Protein AF-A0A6C0H3P4-F1 (afdb_monomer)

pLDDT: mean 91.3, std 8.7, range [51.94, 98.69]

Mean predicted aligned error: 4.19 Å

Nearest PDB structures (foldseek):
  6vhh-assembly1_A  TM=6.824E-01  e=1.944E+00  Homo sapiens
  8que-assembly1_E  TM=4.874E-01  e=2.788E+00  Pseudomonas phage phiKZ
  5odn-assembly1_D  TM=6.649E-01  e=8.736E+00  Salinibacter ruber DSM 13855
  6k8q-assembly1_A  TM=3.644E-01  e=4.510E+00  Saccharomyces cerevisiae S288C
  2wq9-assembly1_A  TM=3.283E-01  e=6.869E+00  Homo sapiens

Radius of gyration: 15.35 Å; Cα contacts (8 Å, |Δi|>4): 301; chains: 1; bounding box: 37×36×40 Å

Foldseek 3Di:
DVVVQVVLLVVLVVLLLPQPAAAQDPDQDADPLRDPAPDDPCSCPVDQKHWYAYPVRKIKIWGWKWKDFPNDIAIEIWIWIDSDPVDSFIAIYYPPGWHQADADVGFDSLLSVVSSCCSVVQKDKDALVSCVVRRTTVCPVPPSVPDDRRTIMMMGTDDDD

Structure (mmCIF, N/CA/C/O backbone):
data_AF-A0A6C0H3P4-F1
#
_entry.id   AF-A0A6C0H3P4-F1
#
loop_
_atom_site.group_PDB
_atom_site.id
_atom_site.type_symbol
_atom_site.label_atom_id
_atom_site.label_alt_id
_atom_site.label_comp_id
_atom_site.label_asym_id
_atom_site.label_entity_id
_atom_site.label_seq_id
_atom_site.pdbx_PDB_ins_code
_atom_site.Cartn_x
_atom_site.Cartn_y
_atom_site.Cartn_z
_atom_site.occupancy
_atom_site.B_iso_or_equiv
_atom_site.auth_seq_id
_atom_site.auth_comp_id
_atom_site.auth_asym_id
_atom_site.auth_atom_id
_atom_site.pdbx_PDB_model_num
ATOM 1 N N . MET A 1 1 ? 17.958 18.367 7.748 1.00 60.72 1 MET A N 1
ATOM 2 C CA . MET A 1 1 ? 16.476 18.446 7.772 1.00 60.72 1 MET A CA 1
ATOM 3 C C . MET A 1 1 ? 15.806 17.955 6.483 1.00 60.72 1 MET A C 1
ATOM 5 O O . MET A 1 1 ? 14.907 17.132 6.595 1.00 60.72 1 MET A O 1
ATOM 9 N N . TYR A 1 2 ? 16.169 18.419 5.273 1.00 62.06 2 TYR A N 1
ATOM 10 C CA . TYR A 1 2 ? 15.618 17.836 4.025 1.00 62.06 2 TYR A CA 1
ATOM 11 C C . TYR A 1 2 ? 16.235 16.473 3.678 1.00 62.06 2 TYR A C 1
ATOM 13 O O . TYR A 1 2 ? 15.511 15.565 3.276 1.00 62.06 2 TYR A O 1
ATOM 21 N N . GLU A 1 3 ? 17.542 16.320 3.893 1.00 71.69 3 GLU A N 1
ATOM 22 C CA . GLU A 1 3 ? 18.263 15.056 3.685 1.00 71.69 3 GLU A CA 1
ATOM 23 C C . GLU A 1 3 ? 17.707 13.932 4.570 1.00 71.69 3 GLU A C 1
ATOM 25 O O . GLU A 1 3 ? 17.432 12.844 4.069 1.00 71.69 3 GLU A O 1
ATOM 30 N N . ASP A 1 4 ? 17.393 14.235 5.834 1.00 81.06 4 ASP A N 1
ATOM 31 C CA . ASP A 1 4 ? 16.851 13.259 6.791 1.00 81.06 4 ASP A CA 1
ATOM 32 C C . ASP A 1 4 ? 15.529 12.641 6.309 1.00 81.06 4 ASP A C 1
ATOM 34 O O . ASP A 1 4 ? 15.340 11.429 6.374 1.00 81.06 4 ASP A O 1
ATOM 38 N N . LYS A 1 5 ? 14.621 13.454 5.747 1.00 86.19 5 LYS A N 1
ATOM 39 C CA . LYS A 1 5 ? 13.328 12.964 5.237 1.00 86.19 5 LYS A CA 1
ATOM 40 C C . LYS A 1 5 ? 13.474 12.129 3.966 1.00 86.19 5 LYS A C 1
ATOM 42 O O . LYS A 1 5 ? 12.672 11.224 3.742 1.00 86.19 5 LYS A O 1
ATOM 47 N N . ALA A 1 6 ? 14.443 12.446 3.108 1.00 89.38 6 ALA A N 1
ATOM 48 C CA . ALA A 1 6 ? 14.706 11.663 1.904 1.00 89.38 6 ALA A CA 1
ATOM 49 C C . ALA A 1 6 ? 15.304 10.298 2.264 1.00 89.38 6 ALA A C 1
ATOM 51 O O . ALA A 1 6 ? 14.837 9.275 1.765 1.00 89.38 6 ALA A O 1
ATOM 52 N N . GLN A 1 7 ? 16.265 10.282 3.189 1.00 92.25 7 GLN A N 1
ATOM 53 C CA . GLN A 1 7 ? 16.858 9.054 3.704 1.00 92.25 7 GLN A CA 1
ATOM 54 C C . GLN A 1 7 ? 15.816 8.177 4.404 1.00 92.25 7 GLN A C 1
ATOM 56 O O . GLN A 1 7 ? 15.728 6.984 4.126 1.00 92.25 7 GLN A O 1
ATOM 61 N N . GLU A 1 8 ? 14.967 8.768 5.244 1.00 94.88 8 GLU A N 1
ATOM 62 C CA . GLU A 1 8 ? 13.887 8.043 5.913 1.00 94.88 8 GLU A CA 1
ATOM 63 C C . GLU A 1 8 ? 12.903 7.423 4.911 1.00 94.88 8 GLU A C 1
ATOM 65 O O . GLU A 1 8 ? 12.533 6.258 5.049 1.00 94.88 8 GLU A O 1
ATOM 70 N N . ARG A 1 9 ? 12.523 8.154 3.852 1.00 94.31 9 ARG A N 1
ATOM 71 C CA . ARG A 1 9 ? 11.701 7.590 2.767 1.00 94.31 9 ARG A CA 1
ATOM 72 C C . ARG A 1 9 ? 12.375 6.396 2.105 1.00 94.31 9 ARG A C 1
ATOM 74 O O . ARG A 1 9 ? 11.699 5.409 1.842 1.00 94.31 9 ARG A O 1
ATOM 81 N N . MET A 1 10 ? 13.675 6.479 1.825 1.00 94.38 10 MET A N 1
ATOM 82 C CA . MET A 1 10 ? 14.409 5.374 1.204 1.00 94.38 10 MET A CA 1
ATOM 83 C C . MET A 1 10 ? 14.415 4.127 2.087 1.00 94.38 10 MET A C 1
ATOM 85 O O . MET A 1 10 ? 14.170 3.045 1.568 1.00 94.38 10 MET A O 1
ATOM 89 N N . ILE A 1 11 ? 14.630 4.286 3.396 1.00 96.12 11 ILE A N 1
ATOM 90 C CA . ILE A 1 11 ? 14.598 3.176 4.358 1.00 96.12 11 ILE A CA 1
ATOM 91 C C . ILE A 1 11 ? 13.216 2.516 4.357 1.00 96.12 11 ILE A C 1
ATOM 93 O O . ILE A 1 11 ? 13.110 1.314 4.139 1.00 96.12 11 ILE A O 1
ATOM 97 N N . VAL A 1 12 ? 12.145 3.302 4.506 1.00 97.38 12 VAL A N 1
ATOM 98 C CA . VAL A 1 12 ? 10.774 2.762 4.539 1.00 97.38 12 VAL A CA 1
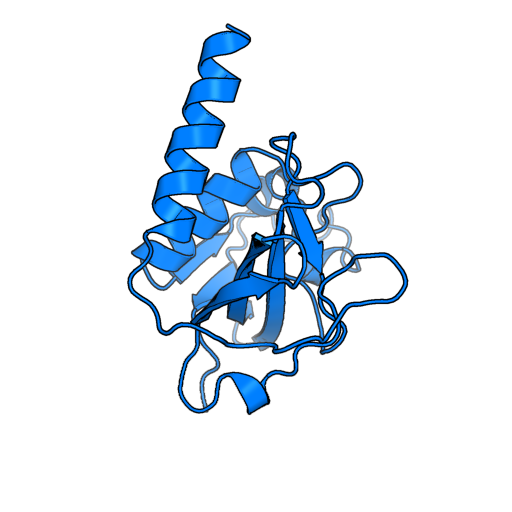ATOM 99 C C . VAL A 1 12 ? 10.403 2.080 3.216 1.00 97.38 12 VAL A C 1
ATOM 101 O O . VAL A 1 12 ? 9.750 1.040 3.214 1.00 97.38 12 VAL A O 1
ATOM 104 N N . LEU A 1 13 ? 10.817 2.637 2.074 1.00 96.69 13 LEU A N 1
ATOM 105 C CA . LEU A 1 13 ? 10.584 2.015 0.768 1.00 96.69 13 LEU A CA 1
ATOM 106 C C . LEU A 1 13 ? 11.356 0.703 0.611 1.00 96.69 13 LEU A C 1
ATOM 108 O O . LEU A 1 13 ? 10.811 -0.256 0.066 1.00 96.69 13 LEU A O 1
ATOM 112 N N . ASP A 1 14 ? 12.604 0.650 1.072 1.00 96.44 14 ASP A N 1
ATOM 113 C CA . ASP A 1 14 ? 13.400 -0.575 1.046 1.00 96.44 14 ASP A CA 1
ATOM 114 C C . ASP A 1 14 ? 12.735 -1.673 1.886 1.00 96.44 14 ASP A C 1
ATOM 116 O O . ASP A 1 14 ? 12.514 -2.769 1.377 1.00 96.44 14 ASP A O 1
ATOM 120 N N . GLU A 1 15 ? 12.273 -1.346 3.096 1.00 97.69 15 GLU A N 1
ATOM 121 C CA . GLU A 1 15 ? 11.500 -2.258 3.952 1.00 97.69 15 GLU A CA 1
ATOM 122 C C . GLU A 1 15 ? 10.239 -2.788 3.244 1.00 97.69 15 GLU A C 1
ATOM 124 O O . GLU A 1 15 ? 10.006 -3.998 3.217 1.00 97.69 15 GLU A O 1
ATOM 129 N N . ILE A 1 16 ? 9.458 -1.914 2.591 1.00 98.06 16 ILE A N 1
ATOM 130 C CA . ILE A 1 16 ? 8.267 -2.321 1.823 1.00 98.06 16 ILE A CA 1
ATOM 131 C C . ILE A 1 16 ? 8.638 -3.346 0.745 1.00 98.06 16 ILE A C 1
ATOM 133 O O . ILE A 1 16 ? 8.010 -4.402 0.660 1.00 98.06 16 ILE A O 1
ATOM 137 N N . PHE A 1 17 ? 9.656 -3.078 -0.077 1.00 97.19 17 PHE A N 1
ATOM 138 C CA . PHE A 1 17 ? 10.008 -3.959 -1.200 1.00 97.19 17 PHE A CA 1
ATOM 139 C C . PHE A 1 17 ? 10.831 -5.192 -0.794 1.00 97.19 17 PHE A C 1
ATOM 141 O O . PHE A 1 17 ? 10.899 -6.166 -1.555 1.00 97.19 17 PHE A O 1
ATOM 148 N N . GLN A 1 18 ? 11.407 -5.198 0.407 1.00 96.88 18 GLN A N 1
ATOM 149 C CA . GLN A 1 18 ? 12.021 -6.376 1.019 1.00 96.88 18 GLN A CA 1
ATOM 150 C C . GLN A 1 18 ? 11.006 -7.302 1.696 1.00 96.88 18 GLN A C 1
ATOM 152 O O . GLN A 1 18 ? 11.361 -8.445 1.980 1.00 96.88 18 GLN A O 1
ATOM 157 N N . THR A 1 19 ? 9.743 -6.879 1.859 1.00 96.94 19 THR A N 1
ATOM 158 C CA . THR A 1 19 ? 8.649 -7.728 2.365 1.00 96.94 19 THR A CA 1
ATOM 159 C C . THR A 1 19 ? 8.681 -9.108 1.709 1.00 96.94 19 THR A C 1
ATOM 161 O O . THR A 1 19 ? 8.719 -9.229 0.475 1.00 96.94 19 THR A O 1
ATOM 164 N N . ASN A 1 20 ? 8.680 -10.153 2.537 1.00 97.19 20 ASN A N 1
ATOM 165 C CA . ASN A 1 20 ? 8.697 -11.537 2.084 1.00 97.19 20 ASN A CA 1
ATOM 166 C C . ASN A 1 20 ? 7.324 -11.915 1.511 1.00 97.19 20 ASN A C 1
ATOM 168 O O . ASN A 1 20 ? 6.408 -12.270 2.248 1.00 97.19 20 ASN A O 1
ATOM 172 N N . CYS A 1 21 ? 7.180 -11.796 0.195 1.00 97.94 21 CYS A N 1
ATOM 173 C CA . CYS A 1 21 ? 5.968 -12.131 -0.541 1.00 97.94 21 CYS A CA 1
ATOM 174 C C . CYS A 1 21 ? 6.328 -12.653 -1.942 1.00 97.94 21 CYS A C 1
ATOM 176 O O . CYS A 1 21 ? 7.427 -12.355 -2.429 1.00 97.94 21 CYS A O 1
ATOM 178 N N . PRO A 1 22 ? 5.434 -13.426 -2.586 1.00 98.50 22 PRO A N 1
ATOM 179 C CA . PRO A 1 22 ? 5.659 -13.929 -3.936 1.00 98.50 22 PRO A CA 1
ATOM 180 C C . PRO A 1 22 ? 5.862 -12.813 -4.967 1.00 98.50 22 PRO A C 1
ATOM 182 O O . PRO A 1 22 ? 5.378 -11.688 -4.803 1.00 98.50 22 PRO A O 1
ATOM 185 N N . GLU A 1 23 ? 6.546 -13.151 -6.059 1.00 98.38 23 GLU A N 1
ATOM 186 C CA . GLU A 1 23 ? 6.695 -12.256 -7.204 1.00 98.38 23 GLU A CA 1
ATOM 187 C C . GLU A 1 23 ? 5.533 -12.424 -8.189 1.00 98.38 23 GLU A C 1
ATOM 189 O O . GLU A 1 23 ? 5.178 -13.546 -8.551 1.00 98.38 23 GLU A O 1
ATOM 194 N N . LEU A 1 24 ? 4.936 -11.310 -8.615 1.00 98.31 24 LEU A N 1
ATOM 195 C CA . LEU A 1 24 ? 3.935 -11.261 -9.673 1.00 98.31 24 LEU A CA 1
ATOM 196 C C . LEU A 1 24 ? 4.604 -10.828 -10.975 1.00 98.31 24 LEU A C 1
ATOM 198 O O . LEU A 1 24 ? 5.018 -9.674 -11.119 1.00 98.31 24 LEU A O 1
ATOM 202 N N . ASP A 1 25 ? 4.662 -11.749 -11.931 1.00 97.75 25 ASP A N 1
ATOM 203 C CA . ASP A 1 25 ? 5.071 -11.450 -13.297 1.00 97.75 25 ASP A CA 1
ATOM 204 C C . ASP A 1 25 ? 3.874 -10.909 -14.090 1.00 97.75 25 ASP A C 1
ATOM 206 O O . ASP A 1 25 ? 2.884 -11.603 -14.330 1.00 97.75 25 ASP A O 1
ATOM 210 N N . ILE A 1 26 ? 3.956 -9.639 -14.488 1.00 97.25 26 ILE A N 1
ATOM 211 C CA . ILE A 1 26 ? 2.930 -8.993 -15.311 1.00 97.25 26 ILE A CA 1
ATOM 212 C C . ILE A 1 26 ? 3.235 -9.058 -16.814 1.00 97.25 26 ILE A C 1
ATOM 214 O O . ILE A 1 26 ? 2.422 -8.570 -17.608 1.00 97.25 26 ILE A O 1
ATOM 218 N N . GLY A 1 27 ? 4.346 -9.688 -17.207 1.00 96.44 27 GLY A N 1
ATOM 219 C CA . GLY A 1 27 ? 4.814 -9.804 -18.581 1.00 96.44 27 GLY A CA 1
ATOM 220 C C . GLY A 1 27 ? 5.060 -8.439 -19.221 1.00 96.44 27 GLY A C 1
ATOM 221 O O . GLY A 1 27 ? 5.558 -7.508 -18.591 1.00 96.44 27 GLY A O 1
ATOM 222 N N . GLU A 1 28 ? 4.649 -8.296 -20.480 1.00 95.69 28 GLU A N 1
ATOM 223 C CA . GLU A 1 28 ? 4.802 -7.051 -21.246 1.00 95.69 28 GLU A CA 1
ATOM 224 C C . GLU A 1 28 ? 3.661 -6.036 -21.023 1.00 95.69 28 GLU A C 1
ATOM 226 O O . GLU A 1 28 ? 3.561 -5.024 -21.723 1.00 95.69 28 GLU A O 1
ATOM 231 N N . ARG A 1 29 ? 2.761 -6.291 -20.062 1.00 95.00 29 ARG A N 1
ATOM 232 C CA . ARG A 1 29 ? 1.595 -5.429 -19.837 1.00 95.00 29 ARG A CA 1
ATOM 233 C C . ARG A 1 29 ? 2.010 -4.062 -19.299 1.00 95.00 29 ARG A C 1
ATOM 235 O O . ARG A 1 29 ? 2.830 -3.939 -18.391 1.00 95.00 29 ARG A O 1
ATOM 242 N N . SER A 1 30 ? 1.371 -3.023 -19.828 1.00 92.75 30 SER A N 1
ATOM 243 C CA . SER A 1 30 ? 1.529 -1.643 -19.376 1.00 92.75 30 SER A CA 1
ATOM 244 C C . SER A 1 30 ? 0.196 -0.900 -19.456 1.00 92.75 30 SER A C 1
ATOM 246 O O . SER A 1 30 ? -0.596 -1.111 -20.375 1.00 92.75 30 SER A O 1
ATOM 248 N N . GLY A 1 31 ? -0.077 -0.041 -18.471 1.00 88.06 31 GLY A N 1
ATOM 249 C CA . GLY A 1 31 ? -1.246 0.832 -18.502 1.00 88.06 31 GLY A CA 1
ATOM 250 C C . GLY A 1 31 ? -1.003 2.016 -19.433 1.00 88.06 31 GLY A C 1
ATOM 251 O O . GLY A 1 31 ? 0.115 2.528 -19.525 1.00 88.06 31 GLY A O 1
ATOM 252 N N . TRP A 1 32 ? -2.061 2.497 -20.090 1.00 84.19 32 TRP A N 1
ATOM 253 C CA . TRP A 1 32 ? -1.970 3.569 -21.090 1.00 84.19 32 TRP A CA 1
ATOM 254 C C . TRP A 1 32 ? -1.349 4.859 -20.527 1.00 84.19 32 TRP A C 1
ATOM 256 O O . TRP A 1 32 ? -0.558 5.529 -21.185 1.00 84.19 32 TRP A O 1
ATOM 266 N N . THR A 1 33 ? -1.638 5.184 -19.269 1.00 86.75 33 THR A N 1
ATOM 267 C CA . THR A 1 33 ? -1.121 6.379 -18.585 1.00 86.75 33 THR A CA 1
ATOM 268 C C . THR A 1 33 ? 0.150 6.096 -17.774 1.00 86.75 33 THR A C 1
ATOM 270 O O . THR A 1 33 ? 0.482 6.849 -16.852 1.00 86.75 33 THR A O 1
ATOM 273 N N . SER A 1 34 ? 0.843 4.985 -18.050 1.00 86.12 34 SER A N 1
ATOM 274 C CA . SER A 1 34 ? 1.939 4.433 -17.234 1.00 86.12 34 SER A CA 1
ATOM 275 C C . SER A 1 34 ? 1.536 4.083 -15.793 1.00 86.12 34 SER A C 1
ATOM 277 O O . SER A 1 34 ? 2.410 3.882 -14.945 1.00 86.12 34 SER A O 1
ATOM 279 N N . TYR A 1 35 ? 0.238 4.069 -15.479 1.00 92.19 35 TYR A N 1
ATOM 280 C CA . TYR A 1 35 ? -0.289 3.529 -14.226 1.00 92.19 35 TYR A CA 1
ATOM 281 C C . TYR A 1 35 ? -0.287 1.995 -14.277 1.00 92.19 35 TYR A C 1
ATOM 283 O O . TYR A 1 35 ? -0.343 1.402 -15.353 1.00 92.19 35 TYR A O 1
ATOM 291 N N . ILE A 1 36 ? -0.190 1.363 -13.107 1.00 94.62 36 ILE A N 1
ATOM 292 C CA . ILE A 1 36 ? -0.313 -0.092 -12.951 1.00 94.62 36 ILE A CA 1
ATOM 293 C C . ILE A 1 36 ? -1.660 -0.377 -12.273 1.00 94.62 36 ILE A C 1
ATOM 295 O O . ILE A 1 36 ? -1.737 -0.744 -11.104 1.00 94.62 36 ILE A O 1
ATOM 299 N N . ASP A 1 37 ? -2.741 -0.112 -12.999 1.00 94.44 37 ASP A N 1
ATOM 300 C CA . ASP A 1 37 ? -4.133 -0.224 -12.541 1.00 94.44 37 ASP A CA 1
ATOM 301 C C . ASP A 1 37 ? -4.877 -1.433 -13.129 1.00 94.44 37 ASP A C 1
ATOM 303 O O . ASP A 1 37 ? -5.994 -1.726 -12.713 1.00 94.44 37 ASP A O 1
ATOM 307 N N . PHE A 1 38 ? -4.256 -2.158 -14.058 1.00 95.19 38 PHE A N 1
ATOM 308 C CA . PHE A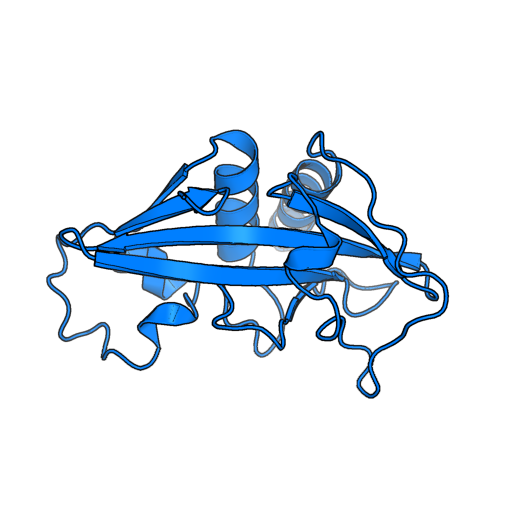 1 38 ? -4.863 -3.270 -14.792 1.00 95.19 38 PHE A CA 1
ATOM 309 C C . PHE A 1 38 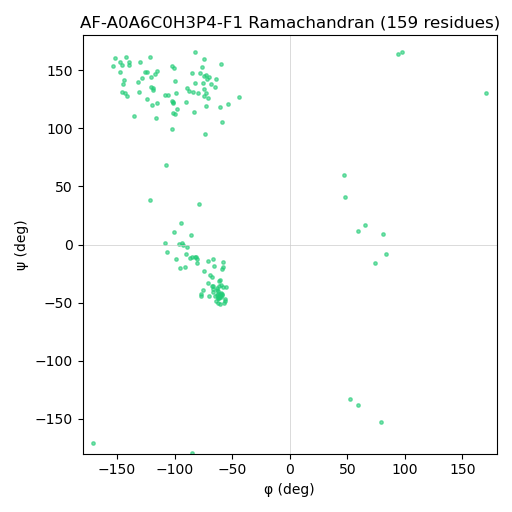? -4.769 -4.633 -14.092 1.00 95.19 38 PHE A C 1
ATOM 311 O O . PHE A 1 38 ? -5.415 -5.575 -14.552 1.00 95.19 38 PHE A O 1
ATOM 318 N N . ILE A 1 39 ? -3.964 -4.753 -13.027 1.00 96.56 39 ILE A N 1
ATOM 319 C CA . ILE A 1 39 ? -3.831 -6.001 -12.260 1.00 96.56 39 ILE A CA 1
ATOM 320 C C . ILE A 1 39 ? -5.176 -6.312 -11.605 1.00 96.56 39 ILE A C 1
ATOM 322 O O . ILE A 1 39 ? -5.819 -5.422 -11.044 1.00 96.56 39 ILE A O 1
ATOM 326 N N . LYS A 1 40 ? -5.598 -7.571 -11.675 1.00 96.44 40 LYS A N 1
ATOM 327 C CA . LYS A 1 40 ? -6.837 -8.062 -11.080 1.00 96.44 40 LYS A CA 1
ATOM 328 C C . LYS A 1 40 ? -6.579 -8.835 -9.778 1.00 96.44 40 LYS A C 1
ATOM 330 O O . LYS A 1 40 ? -5.513 -9.427 -9.616 1.00 96.44 40 LYS A O 1
ATOM 335 N N . PRO A 1 41 ? -7.550 -8.886 -8.846 1.00 96.75 41 PRO A N 1
ATOM 336 C CA . PRO A 1 41 ? -7.389 -9.622 -7.590 1.00 96.75 41 PRO A CA 1
ATOM 337 C C . PRO A 1 41 ? -7.160 -11.136 -7.733 1.00 96.75 41 PRO A C 1
ATOM 339 O O . PRO A 1 41 ? -6.491 -11.729 -6.886 1.00 96.75 41 PRO A O 1
ATOM 342 N N . ASP A 1 42 ? -7.719 -11.767 -8.766 1.00 96.44 42 ASP A N 1
ATOM 343 C CA . ASP A 1 42 ? -7.567 -13.199 -9.065 1.00 96.44 42 ASP A CA 1
ATOM 344 C C . ASP A 1 42 ? -6.148 -13.556 -9.528 1.00 96.44 42 ASP A C 1
ATOM 346 O O . ASP A 1 42 ? -5.683 -14.663 -9.270 1.00 96.44 42 ASP A O 1
ATOM 350 N N . GLU A 1 43 ? -5.413 -12.603 -10.107 1.00 97.44 43 GLU A N 1
ATOM 351 C CA . GLU A 1 43 ? -4.008 -12.785 -10.497 1.00 97.44 43 GLU A CA 1
ATOM 352 C C . GLU A 1 43 ? -3.069 -12.993 -9.303 1.00 97.44 43 GLU A C 1
ATOM 354 O O . GLU A 1 43 ? -1.968 -13.508 -9.478 1.00 97.44 43 GLU A O 1
ATOM 359 N N . LEU A 1 44 ? -3.496 -12.633 -8.086 1.00 97.31 44 LEU A N 1
ATOM 360 C CA . LEU A 1 44 ? -2.735 -12.925 -6.869 1.00 97.31 44 LEU A CA 1
ATOM 361 C C . LEU A 1 44 ? -2.947 -14.367 -6.373 1.00 97.31 44 LEU A C 1
ATOM 363 O O . LEU A 1 44 ? -2.252 -14.805 -5.457 1.00 97.31 44 LEU A O 1
ATOM 367 N N . GLY A 1 45 ? -3.918 -15.103 -6.927 1.00 95.25 45 GLY A N 1
ATOM 368 C CA . GLY A 1 45 ? -4.324 -16.414 -6.421 1.00 95.25 45 GLY A CA 1
ATOM 369 C C . GLY A 1 45 ? -4.648 -16.370 -4.924 1.00 95.25 45 GLY A C 1
ATOM 370 O O . GLY A 1 45 ? -5.315 -15.443 -4.449 1.00 95.25 45 GLY A O 1
ATOM 371 N N . GLU A 1 46 ? -4.105 -17.337 -4.183 1.00 95.00 46 GLU A N 1
ATOM 372 C CA . GLU A 1 46 ? -4.221 -17.438 -2.720 1.00 95.00 46 GLU A CA 1
ATOM 373 C C . GLU A 1 46 ? -3.406 -16.372 -1.969 1.00 95.00 46 GLU A C 1
ATOM 375 O O . GLU A 1 46 ? -3.601 -16.159 -0.774 1.00 95.00 46 GLU A O 1
ATOM 380 N N . ALA A 1 47 ? -2.483 -15.672 -2.639 1.00 97.25 47 ALA A N 1
ATOM 381 C CA . ALA A 1 47 ? -1.704 -14.630 -1.989 1.00 97.25 47 ALA A CA 1
ATOM 382 C C . ALA A 1 47 ? -2.559 -13.381 -1.713 1.00 97.25 47 ALA A C 1
ATOM 384 O O . ALA A 1 47 ? -3.448 -12.982 -2.479 1.00 97.25 47 ALA A O 1
ATOM 385 N N . HIS A 1 48 ? -2.245 -12.719 -0.602 1.00 97.00 48 HIS A N 1
ATOM 386 C CA . HIS A 1 48 ? -2.814 -11.418 -0.245 1.00 97.00 48 HIS A CA 1
ATOM 387 C C . HIS A 1 48 ? -1.936 -10.251 -0.675 1.00 97.00 48 HIS A C 1
ATOM 389 O O . HIS A 1 48 ? -2.426 -9.135 -0.808 1.00 97.00 48 HIS A O 1
ATOM 395 N N . VAL A 1 49 ? -0.654 -10.504 -0.911 1.00 98.38 49 VAL A N 1
ATOM 396 C CA . VAL A 1 49 ? 0.317 -9.512 -1.350 1.00 98.38 49 VAL A CA 1
ATOM 397 C C . VAL A 1 49 ? 1.312 -10.170 -2.291 1.00 98.38 49 VAL A C 1
ATOM 399 O O . VAL A 1 49 ? 1.765 -11.287 -2.041 1.00 98.38 49 VAL A O 1
ATOM 402 N N . MET A 1 50 ? 1.649 -9.474 -3.367 1.00 98.69 50 MET A N 1
ATOM 403 C CA . MET A 1 50 ? 2.724 -9.847 -4.277 1.00 98.69 50 MET A CA 1
ATOM 404 C C . MET A 1 50 ? 3.487 -8.598 -4.700 1.00 98.69 50 MET A C 1
ATOM 406 O O . MET A 1 50 ? 2.938 -7.495 -4.719 1.00 98.69 50 MET A O 1
ATOM 410 N N . LYS A 1 51 ? 4.754 -8.762 -5.068 1.00 98.50 51 LYS A N 1
ATOM 411 C CA . LYS A 1 51 ? 5.600 -7.674 -5.573 1.00 98.50 51 LYS A CA 1
ATOM 412 C C . LYS A 1 51 ? 6.115 -7.980 -6.966 1.00 98.50 51 LYS A C 1
ATOM 414 O O . LYS A 1 51 ? 6.127 -9.127 -7.380 1.00 98.50 51 LYS A O 1
ATOM 419 N N . GLY A 1 52 ? 6.570 -6.974 -7.692 1.00 97.88 52 GLY A N 1
ATOM 420 C CA . GLY A 1 52 ? 7.130 -7.205 -9.015 1.00 97.88 52 GLY A CA 1
ATOM 421 C C . GLY A 1 52 ? 7.794 -5.979 -9.605 1.00 97.88 52 GLY A C 1
ATOM 422 O O . GLY A 1 52 ? 7.998 -4.954 -8.941 1.00 97.88 52 GLY A O 1
ATOM 423 N N . LYS A 1 53 ? 8.148 -6.112 -10.880 1.00 97.38 53 LYS A N 1
ATOM 424 C CA . LYS A 1 53 ? 8.650 -5.029 -11.718 1.00 97.38 53 LYS A CA 1
ATOM 425 C C . LYS A 1 53 ? 7.853 -4.981 -13.005 1.00 97.38 53 LYS A C 1
ATOM 427 O O . LYS A 1 53 ? 7.471 -6.021 -13.531 1.00 97.38 53 LYS A O 1
ATOM 432 N N . ASP A 1 54 ? 7.605 -3.779 -13.497 1.00 95.69 54 ASP A N 1
ATOM 433 C CA . ASP A 1 54 ? 7.003 -3.609 -14.813 1.00 95.69 54 ASP A CA 1
ATOM 434 C C . ASP A 1 54 ? 8.041 -3.639 -15.942 1.00 95.69 54 ASP A C 1
ATOM 436 O O . ASP A 1 54 ? 9.249 -3.742 -15.711 1.00 95.69 54 ASP A O 1
ATOM 440 N N . VAL A 1 55 ? 7.565 -3.484 -17.178 1.00 94.25 55 VAL A N 1
ATOM 441 C CA . VAL A 1 55 ? 8.392 -3.446 -18.397 1.00 94.25 55 VAL A CA 1
ATOM 442 C C . VAL A 1 55 ? 9.460 -2.349 -18.400 1.00 94.25 55 VAL A C 1
ATOM 444 O O . VAL A 1 55 ? 10.428 -2.422 -19.151 1.00 94.25 55 VAL A O 1
ATOM 447 N N . THR A 1 56 ? 9.312 -1.329 -17.554 1.00 93.31 56 THR A N 1
ATOM 448 C CA . THR A 1 56 ? 10.283 -0.240 -17.385 1.00 93.31 56 THR A CA 1
ATOM 449 C C . THR A 1 56 ? 11.168 -0.421 -16.153 1.00 93.31 56 THR A C 1
ATOM 451 O O . THR A 1 56 ? 11.911 0.490 -15.799 1.00 93.31 56 THR A O 1
ATOM 454 N N . SER A 1 57 ? 11.125 -1.596 -15.514 1.00 94.31 57 SER A N 1
ATOM 455 C CA . SER A 1 57 ? 11.828 -1.930 -14.270 1.00 94.31 57 SER A CA 1
ATOM 456 C C . SER A 1 57 ? 11.381 -1.140 -13.032 1.00 94.31 57 SER A C 1
ATOM 458 O O . SER A 1 57 ? 12.080 -1.163 -12.013 1.00 94.31 57 SER A O 1
ATOM 460 N N . ARG A 1 58 ? 10.209 -0.492 -13.070 1.00 95.38 58 ARG A N 1
ATOM 461 C CA . ARG A 1 58 ? 9.626 0.180 -11.899 1.00 95.38 58 ARG A CA 1
ATOM 462 C C . ARG A 1 58 ? 9.107 -0.869 -10.932 1.00 95.38 58 ARG A C 1
ATOM 464 O O . ARG A 1 58 ? 8.375 -1.774 -11.331 1.00 95.38 58 ARG A O 1
ATOM 471 N N . LYS A 1 59 ? 9.471 -0.742 -9.656 1.00 96.44 59 LYS A N 1
ATOM 472 C CA . LYS A 1 59 ? 8.991 -1.646 -8.605 1.00 96.44 59 LYS A CA 1
ATOM 473 C C . LYS A 1 59 ? 7.519 -1.378 -8.301 1.00 96.44 59 LYS A C 1
ATOM 475 O O . LYS A 1 59 ? 7.097 -0.219 -8.230 1.00 96.44 59 LYS A O 1
ATOM 480 N N . PHE A 1 60 ? 6.769 -2.440 -8.040 1.00 97.62 60 PHE A N 1
ATOM 481 C CA . PHE A 1 60 ? 5.415 -2.354 -7.509 1.00 97.62 60 PHE A CA 1
ATOM 482 C C . PHE A 1 60 ? 5.157 -3.430 -6.456 1.00 97.62 60 PHE A C 1
ATOM 484 O O . PHE A 1 60 ? 5.829 -4.461 -6.412 1.00 97.62 60 PHE A O 1
ATOM 491 N N . ILE A 1 61 ? 4.182 -3.163 -5.599 1.00 98.38 61 ILE A N 1
ATOM 492 C CA . ILE A 1 61 ? 3.579 -4.120 -4.682 1.00 98.38 61 ILE A CA 1
ATOM 493 C C . ILE A 1 61 ? 2.066 -4.010 -4.831 1.00 98.38 61 ILE A C 1
ATOM 495 O O . ILE A 1 61 ? 1.517 -2.910 -4.863 1.00 98.38 61 ILE A O 1
ATOM 499 N N . VAL A 1 62 ? 1.395 -5.142 -4.982 1.00 98.19 62 VAL A N 1
ATOM 500 C CA . VAL A 1 62 ? -0.058 -5.231 -5.110 1.00 98.19 62 VAL A CA 1
ATOM 501 C C . VAL A 1 62 ? -0.595 -6.054 -3.956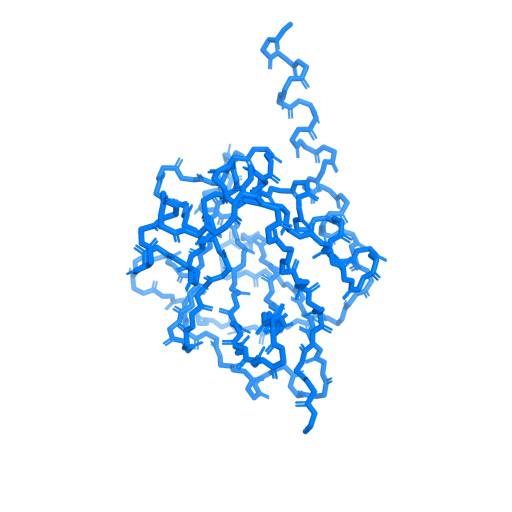 1.00 98.19 62 VAL A C 1
ATOM 503 O O . VAL A 1 62 ? -0.019 -7.085 -3.608 1.00 98.19 62 VAL A O 1
ATOM 506 N N . PHE A 1 63 ? -1.669 -5.588 -3.330 1.00 98.12 63 PHE A N 1
ATOM 507 C CA . PHE A 1 63 ? -2.217 -6.250 -2.156 1.00 98.12 63 PHE A CA 1
ATOM 508 C C . PHE A 1 63 ? -3.736 -6.129 -2.053 1.00 98.12 63 PHE A C 1
ATOM 510 O O . PHE A 1 63 ? -4.349 -5.138 -2.461 1.00 98.12 63 PHE A O 1
ATOM 517 N N . LYS A 1 64 ? -4.322 -7.175 -1.472 1.00 97.44 64 LYS A N 1
ATOM 518 C CA . LYS A 1 64 ? -5.689 -7.246 -0.963 1.00 97.44 64 LYS A CA 1
ATOM 519 C C . LYS A 1 64 ? -5.659 -6.785 0.489 1.00 97.44 64 LYS A C 1
ATOM 521 O O . LYS A 1 64 ? -4.811 -7.234 1.259 1.00 97.44 64 LYS A O 1
ATOM 526 N N . SER A 1 65 ? -6.586 -5.932 0.882 1.00 96.81 65 SER A N 1
ATOM 527 C CA . SER A 1 65 ? -6.823 -5.636 2.294 1.00 96.81 65 SER A CA 1
ATOM 528 C C . SER A 1 65 ? -8.307 -5.465 2.562 1.00 96.81 65 SER A C 1
ATOM 530 O O . SER A 1 65 ? -9.103 -5.265 1.644 1.00 96.81 65 SER A O 1
ATOM 532 N N . GLU A 1 66 ? -8.693 -5.565 3.822 1.00 95.38 66 GLU A N 1
ATOM 533 C CA . GLU A 1 66 ? -10.033 -5.239 4.281 1.00 95.38 66 GLU A CA 1
ATOM 534 C C . GLU A 1 66 ? -9.976 -4.197 5.389 1.00 95.38 66 GLU A C 1
ATOM 536 O O . GLU A 1 66 ? -9.029 -4.143 6.168 1.00 95.38 66 GLU A O 1
ATOM 541 N N . VAL A 1 67 ? -11.000 -3.358 5.451 1.00 94.00 67 VAL A N 1
ATOM 542 C CA . VAL A 1 67 ? -11.206 -2.423 6.552 1.00 94.00 67 VAL A CA 1
ATOM 543 C C . VAL A 1 67 ? -12.379 -2.907 7.364 1.00 94.00 67 VAL A C 1
ATOM 545 O O . VAL A 1 67 ? -13.453 -3.136 6.805 1.00 94.00 67 VAL A O 1
ATOM 548 N N . GLN A 1 68 ? -12.184 -3.013 8.670 1.00 93.88 68 GLN A N 1
ATOM 549 C CA . GLN A 1 68 ? -13.248 -3.289 9.618 1.00 93.88 68 GLN A CA 1
ATOM 550 C C . GLN A 1 68 ? -13.665 -2.001 10.332 1.00 93.88 68 GLN A C 1
ATOM 552 O O . GLN A 1 68 ? -12.843 -1.341 10.965 1.00 93.88 68 GLN A O 1
ATOM 557 N N . THR A 1 69 ? -14.955 -1.670 10.240 1.00 89.00 69 THR A N 1
ATOM 558 C CA . THR A 1 69 ? -15.578 -0.496 10.867 1.00 89.00 69 THR A CA 1
ATOM 559 C C . THR A 1 69 ? -16.889 -0.908 11.517 1.00 89.00 69 THR A C 1
ATOM 561 O O . THR A 1 69 ? -17.862 -1.184 10.812 1.00 89.00 69 THR A O 1
ATOM 564 N N . ASN A 1 70 ? -16.968 -0.905 12.850 1.00 85.81 70 ASN A N 1
ATOM 565 C CA . ASN A 1 70 ? -18.211 -1.195 13.586 1.00 85.81 70 ASN A CA 1
ATOM 566 C C . ASN A 1 70 ? -18.935 -2.469 13.089 1.00 85.81 70 ASN A C 1
ATOM 568 O O . ASN A 1 70 ? -20.153 -2.478 12.922 1.00 85.81 70 ASN A O 1
ATOM 572 N N . GLY A 1 71 ? -18.175 -3.526 12.783 1.00 80.88 71 GLY A N 1
ATOM 573 C CA . GLY A 1 71 ? -18.696 -4.797 12.261 1.00 80.88 71 GLY A CA 1
ATOM 574 C C . GLY A 1 71 ? -18.931 -4.853 10.745 1.00 80.88 71 GLY A C 1
ATOM 575 O O . GLY A 1 71 ? -19.163 -5.937 10.216 1.00 80.88 71 GLY A O 1
ATOM 576 N N . ASN A 1 72 ? -18.825 -3.733 10.024 1.00 87.31 72 ASN A N 1
ATOM 577 C CA . ASN A 1 72 ? -18.835 -3.716 8.561 1.00 87.31 72 ASN A CA 1
ATOM 578 C C . ASN A 1 72 ? -17.438 -3.984 8.005 1.00 87.31 72 ASN A C 1
ATOM 580 O O . ASN A 1 72 ? -16.444 -3.564 8.598 1.00 87.31 72 ASN A O 1
ATOM 584 N N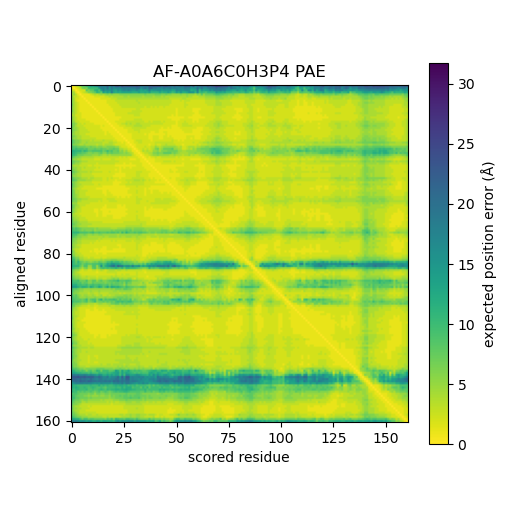 . LYS A 1 73 ? -17.380 -4.631 6.837 1.00 91.00 73 LYS A N 1
ATOM 585 C CA . LYS A 1 73 ? -16.136 -4.909 6.116 1.00 91.00 73 LYS A CA 1
ATOM 586 C C . LYS A 1 73 ? -16.145 -4.247 4.746 1.00 91.00 73 LYS A C 1
ATOM 588 O O . LYS A 1 73 ? -17.107 -4.397 3.993 1.00 91.00 73 LYS A O 1
ATOM 593 N N . VAL A 1 74 ? -15.058 -3.566 4.403 1.00 90.88 74 VAL A N 1
ATOM 594 C CA . VAL A 1 74 ? -14.837 -2.999 3.066 1.00 90.88 74 VAL A CA 1
ATOM 595 C C . VAL A 1 74 ? -13.586 -3.621 2.471 1.00 90.88 74 VAL A C 1
ATOM 597 O O . VAL A 1 74 ? -12.504 -3.486 3.032 1.00 90.88 74 VAL A O 1
ATOM 600 N N . ARG A 1 75 ? -13.727 -4.293 1.326 1.00 93.81 75 ARG A N 1
ATOM 601 C CA . ARG A 1 75 ? -12.591 -4.852 0.587 1.00 93.81 75 ARG A CA 1
ATOM 602 C C . ARG A 1 75 ? -11.900 -3.761 -0.224 1.00 93.81 75 ARG A C 1
ATOM 604 O O . ARG A 1 75 ? -12.542 -3.025 -0.972 1.00 93.81 75 ARG A O 1
ATOM 611 N N . LEU A 1 76 ? -10.586 -3.703 -0.085 1.00 94.62 76 LEU A N 1
ATOM 612 C CA . LEU A 1 76 ? -9.683 -2.835 -0.819 1.00 94.62 76 LEU A CA 1
ATOM 613 C C . LEU A 1 76 ? -8.748 -3.682 -1.679 1.00 94.62 76 LEU A C 1
ATOM 615 O O . LEU A 1 76 ? -8.378 -4.804 -1.319 1.00 94.62 76 LEU A O 1
ATOM 619 N N . PHE A 1 77 ? -8.338 -3.114 -2.802 1.00 96.31 77 PHE A N 1
ATOM 620 C CA . PHE A 1 77 ? -7.305 -3.680 -3.654 1.00 96.31 77 PHE A CA 1
ATOM 621 C C . PHE A 1 77 ? -6.451 -2.538 -4.172 1.00 96.31 77 PHE A C 1
ATOM 623 O O . PHE A 1 77 ? -6.973 -1.520 -4.622 1.00 96.31 77 PHE A O 1
ATOM 630 N N . THR A 1 78 ? -5.137 -2.634 -4.010 1.00 97.00 78 THR A N 1
ATOM 631 C CA . THR A 1 78 ? -4.248 -1.505 -4.288 1.00 97.00 78 THR A CA 1
ATOM 632 C C . THR A 1 78 ? -2.929 -1.990 -4.847 1.00 97.00 78 THR A C 1
ATOM 634 O O . THR A 1 78 ? -2.271 -2.850 -4.269 1.00 97.00 78 THR A O 1
ATOM 637 N N . THR A 1 79 ? -2.512 -1.362 -5.938 1.00 97.44 79 THR A N 1
ATOM 638 C CA . THR A 1 79 ? -1.153 -1.401 -6.460 1.00 97.44 79 THR A CA 1
ATOM 639 C C . THR A 1 79 ? -0.420 -0.146 -6.006 1.00 97.44 79 THR A C 1
ATOM 641 O O . THR A 1 79 ? -0.780 0.967 -6.387 1.00 97.44 79 THR A O 1
ATOM 644 N N . PHE A 1 80 ? 0.624 -0.308 -5.202 1.00 97.69 80 PHE A N 1
ATOM 645 C CA . PHE A 1 80 ? 1.558 0.748 -4.832 1.00 97.69 80 PHE A CA 1
ATOM 646 C C . PHE A 1 80 ? 2.837 0.609 -5.659 1.00 97.69 80 PHE A C 1
ATOM 648 O O . PHE A 1 80 ? 3.484 -0.435 -5.635 1.00 97.69 80 PHE A O 1
ATOM 655 N N . PHE A 1 81 ? 3.207 1.636 -6.421 1.00 96.69 81 PHE A N 1
ATOM 656 C CA . PHE A 1 81 ? 4.267 1.519 -7.424 1.00 96.69 81 PHE A CA 1
ATOM 657 C C . PHE A 1 81 ? 5.086 2.792 -7.583 1.00 96.69 81 PHE A C 1
ATOM 659 O O . PHE A 1 81 ? 4.610 3.901 -7.330 1.00 96.69 81 PHE A O 1
ATOM 666 N N . GLN A 1 82 ? 6.327 2.624 -8.032 1.00 95.81 82 GLN A N 1
ATOM 667 C CA . GLN A 1 82 ? 7.194 3.731 -8.412 1.00 95.81 82 GLN A CA 1
ATOM 668 C C . GLN A 1 82 ? 6.682 4.360 -9.713 1.00 95.81 82 GLN A C 1
ATOM 670 O O . GLN A 1 82 ? 6.508 3.669 -10.714 1.00 95.81 82 GLN A O 1
ATOM 675 N N . ARG A 1 83 ? 6.454 5.677 -9.732 1.00 93.00 83 ARG A N 1
ATOM 676 C CA . ARG A 1 83 ? 5.928 6.374 -10.914 1.00 93.00 83 ARG A CA 1
ATOM 677 C C . ARG A 1 83 ? 6.997 6.593 -11.981 1.00 93.00 83 ARG A C 1
ATOM 679 O O . ARG A 1 83 ? 6.727 6.340 -13.155 1.00 93.00 83 ARG A O 1
ATOM 686 N N . TYR A 1 84 ? 8.188 7.026 -11.571 1.00 90.69 84 TYR A N 1
ATOM 687 C CA . TYR A 1 84 ? 9.319 7.340 -12.448 1.00 90.69 84 TYR A CA 1
ATOM 688 C C . TYR A 1 84 ? 10.599 6.677 -11.927 1.00 90.69 84 TYR A C 1
ATOM 690 O O . TYR A 1 84 ? 10.852 6.697 -10.726 1.00 90.69 84 TYR A O 1
ATOM 698 N N . ASN A 1 85 ? 11.429 6.131 -12.821 1.00 81.44 85 ASN A N 1
ATOM 699 C CA . ASN A 1 85 ? 12.634 5.371 -12.453 1.00 81.44 85 ASN A CA 1
ATOM 700 C C . ASN A 1 85 ? 13.674 6.172 -11.655 1.00 81.44 85 ASN A C 1
ATOM 702 O O . ASN A 1 85 ? 14.394 5.599 -10.841 1.00 81.44 85 ASN A O 1
ATOM 706 N N . SER A 1 86 ? 13.755 7.483 -11.873 1.00 73.94 86 SER A N 1
ATOM 707 C CA . SER A 1 86 ? 14.749 8.367 -11.253 1.00 73.94 86 SER A CA 1
ATOM 708 C C . SER A 1 86 ? 14.246 9.095 -10.007 1.00 73.94 86 SER A C 1
ATOM 710 O O . SER A 1 86 ? 14.990 9.886 -9.433 1.00 73.94 86 SER A O 1
ATOM 712 N N . GLU A 1 87 ? 12.995 8.876 -9.592 1.00 73.94 87 GLU A N 1
ATOM 713 C CA . GLU A 1 87 ? 12.364 9.682 -8.547 1.00 73.94 87 GLU A CA 1
ATOM 714 C C . GLU A 1 87 ? 11.816 8.829 -7.402 1.00 73.94 87 GLU A C 1
ATOM 716 O O . GLU A 1 87 ? 11.315 7.720 -7.596 1.00 73.94 87 GLU A O 1
ATOM 721 N N . LEU A 1 88 ? 11.833 9.401 -6.193 1.00 84.31 88 LEU A N 1
ATOM 722 C CA . LEU A 1 88 ? 11.164 8.861 -5.003 1.00 84.31 88 LEU A CA 1
ATOM 723 C C . LEU A 1 88 ? 9.652 9.159 -5.015 1.00 84.31 88 LEU A C 1
ATOM 725 O O . LEU A 1 88 ? 9.053 9.433 -3.974 1.00 84.31 88 LEU A O 1
ATOM 729 N N . VAL A 1 89 ? 9.040 9.148 -6.201 1.00 92.62 89 VAL A N 1
ATOM 730 C CA . VAL A 1 89 ? 7.616 9.421 -6.401 1.00 92.62 89 VAL A CA 1
ATOM 731 C C . VAL A 1 89 ? 6.896 8.094 -6.579 1.00 92.62 89 VAL A C 1
ATOM 733 O O . VAL A 1 89 ? 7.093 7.388 -7.568 1.00 92.62 89 VAL A O 1
ATOM 736 N N . TYR A 1 90 ? 6.056 7.764 -5.604 1.00 95.94 90 TYR A N 1
ATOM 737 C CA . TYR A 1 90 ? 5.264 6.539 -5.576 1.00 95.94 90 TYR A CA 1
ATOM 738 C C . TYR A 1 90 ? 3.782 6.868 -5.608 1.00 95.94 90 TYR A C 1
ATOM 740 O O . TYR A 1 90 ? 3.365 7.889 -5.072 1.00 95.94 90 TYR A O 1
ATOM 748 N N . HIS A 1 91 ? 2.991 6.019 -6.246 1.00 95.62 91 HIS A N 1
ATOM 749 C CA . HIS A 1 91 ? 1.553 6.200 -6.391 1.00 95.62 91 HIS A CA 1
ATOM 750 C C . HIS A 1 91 ? 0.812 4.934 -5.978 1.00 95.62 91 HIS A C 1
ATOM 752 O O . HIS A 1 91 ? 1.360 3.835 -6.012 1.00 95.62 91 HIS A O 1
ATOM 758 N N . SER A 1 92 ? -0.448 5.117 -5.609 1.00 94.38 92 SER A N 1
ATOM 759 C CA . SER A 1 92 ? -1.453 4.069 -5.491 1.00 94.38 92 SER A CA 1
ATOM 760 C C . SER A 1 92 ? -2.334 4.077 -6.735 1.00 94.38 92 SER A C 1
ATOM 762 O O . SER A 1 92 ? -2.682 5.135 -7.264 1.00 94.38 92 SER A O 1
ATOM 764 N N . ALA A 1 93 ? -2.692 2.894 -7.205 1.00 92.56 93 ALA A N 1
ATOM 765 C CA . ALA A 1 93 ? -3.596 2.699 -8.320 1.00 92.56 93 ALA A CA 1
ATOM 766 C C . ALA A 1 93 ? -4.333 1.374 -8.181 1.00 92.56 93 ALA A C 1
ATOM 768 O O . ALA A 1 93 ? -3.877 0.469 -7.491 1.00 92.56 93 ALA A O 1
ATOM 769 N N . GLY A 1 94 ? -5.447 1.259 -8.885 1.00 86.81 94 GLY A N 1
ATOM 770 C CA . GLY A 1 94 ? -6.258 0.056 -8.896 1.00 86.81 94 GLY A CA 1
ATOM 771 C C . GLY A 1 94 ? -7.559 0.346 -9.613 1.00 86.81 94 GLY A C 1
ATOM 772 O O . GLY A 1 94 ? -8.198 1.364 -9.341 1.00 86.81 94 GLY A O 1
ATOM 773 N N . HIS A 1 95 ? -7.915 -0.521 -10.556 1.00 85.44 95 HIS A N 1
ATOM 774 C CA . HIS A 1 95 ? -9.192 -0.453 -11.261 1.00 85.44 95 HIS A CA 1
ATOM 775 C C . HIS A 1 95 ? -10.290 -1.274 -10.564 1.00 85.44 95 HIS A C 1
ATOM 777 O O . HIS A 1 95 ? -11.477 -1.052 -10.790 1.00 85.44 95 HIS A O 1
ATOM 783 N N . TYR A 1 96 ? -9.905 -2.217 -9.699 1.00 83.44 96 TYR A N 1
ATOM 784 C CA . TYR A 1 96 ? -10.825 -3.146 -9.047 1.00 83.44 96 TYR A CA 1
ATOM 785 C C . TYR A 1 96 ? -11.094 -2.725 -7.608 1.00 83.44 96 TYR A C 1
ATOM 787 O O . TYR A 1 96 ? -10.318 -3.021 -6.708 1.00 83.44 96 TYR A O 1
ATOM 795 N N . GLY A 1 97 ? -12.226 -2.063 -7.391 1.00 81.38 97 GLY A N 1
ATOM 796 C CA . GLY A 1 97 ? -12.648 -1.627 -6.064 1.00 81.38 97 GLY A CA 1
ATOM 797 C C . GLY A 1 97 ? -11.936 -0.360 -5.598 1.00 81.38 97 GLY A C 1
ATOM 798 O O . GLY A 1 97 ? -11.554 0.496 -6.395 1.00 81.38 97 GLY A O 1
ATOM 799 N N . THR A 1 98 ? -11.818 -0.223 -4.282 1.00 87.88 98 THR A N 1
ATOM 800 C CA . THR A 1 98 ? -11.355 1.010 -3.648 1.00 87.88 98 THR A CA 1
ATOM 801 C C . THR A 1 98 ? -9.879 0.915 -3.280 1.00 87.88 98 THR A C 1
ATOM 803 O O . THR A 1 98 ? -9.448 -0.042 -2.635 1.00 87.88 98 THR A O 1
ATOM 806 N N . ASN A 1 99 ? -9.108 1.935 -3.660 1.00 91.12 99 ASN A N 1
ATOM 807 C CA . ASN A 1 99 ? -7.706 2.049 -3.276 1.00 91.12 99 ASN A CA 1
ATOM 808 C C . ASN A 1 99 ? -7.570 2.468 -1.807 1.00 91.12 99 ASN A C 1
ATOM 810 O O . ASN A 1 99 ? -8.333 3.296 -1.310 1.00 91.12 99 ASN A O 1
ATOM 814 N N . MET A 1 100 ? -6.545 1.958 -1.125 1.00 92.38 100 MET A N 1
ATOM 815 C CA . MET A 1 100 ? -6.261 2.312 0.267 1.00 92.38 100 MET A CA 1
ATOM 816 C C . MET A 1 100 ? -5.838 3.776 0.428 1.00 92.38 100 MET A C 1
ATOM 818 O O . MET A 1 100 ? -6.207 4.419 1.406 1.00 92.38 100 MET A O 1
ATOM 822 N N . PHE A 1 101 ? -5.092 4.318 -0.536 1.00 91.62 101 PHE A N 1
ATOM 823 C CA . PHE A 1 101 ? -4.548 5.675 -0.486 1.00 91.62 101 PHE A CA 1
ATOM 824 C C . PHE A 1 101 ? -5.037 6.537 -1.643 1.00 91.62 101 PHE A C 1
ATOM 826 O O . PHE A 1 101 ? -5.068 6.068 -2.785 1.00 91.62 101 PHE A O 1
ATOM 833 N N . LEU A 1 102 ? -5.252 7.826 -1.379 1.00 86.94 102 LEU A N 1
ATOM 834 C CA . LEU A 1 102 ? -5.195 8.868 -2.399 1.00 86.94 102 LEU A CA 1
ATOM 835 C C . LEU A 1 102 ? -3.780 9.430 -2.508 1.00 86.94 102 LEU A C 1
ATOM 837 O O . LEU A 1 102 ? -3.218 9.971 -1.555 1.00 86.94 102 LEU A O 1
ATOM 841 N N . THR A 1 103 ? -3.213 9.352 -3.706 1.00 84.56 103 THR A N 1
ATOM 842 C CA . THR A 1 103 ? -1.826 9.760 -3.981 1.00 84.56 103 THR A CA 1
ATOM 843 C C . THR A 1 103 ? -1.746 10.846 -5.053 1.00 84.56 103 THR A C 1
ATOM 845 O O . THR A 1 103 ? -0.838 10.864 -5.883 1.00 84.56 103 THR A O 1
ATOM 848 N N . SER A 1 104 ? -2.687 11.799 -5.041 1.00 83.50 104 SER A N 1
ATOM 849 C CA . SER A 1 104 ? -2.557 13.004 -5.870 1.00 83.50 104 SER A CA 1
ATOM 850 C C . SER A 1 104 ? -1.290 13.772 -5.466 1.00 83.50 104 SER A C 1
ATOM 852 O O . SER A 1 104 ? -1.142 14.174 -4.309 1.00 83.50 104 SER A O 1
ATOM 854 N N . GLY A 1 105 ? -0.352 13.916 -6.408 1.00 85.44 105 GLY A N 1
ATOM 855 C CA . GLY A 1 105 ? 0.989 14.465 -6.160 1.00 85.44 105 GLY A CA 1
ATOM 856 C C . GLY A 1 105 ? 2.009 13.476 -5.573 1.00 85.44 105 GLY A C 1
ATOM 857 O O . GLY A 1 105 ? 3.097 13.896 -5.189 1.00 85.44 105 GLY A O 1
ATOM 858 N N . GLY A 1 106 ? 1.679 12.184 -5.512 1.00 92.94 106 GLY A N 1
ATOM 859 C CA . GLY A 1 106 ? 2.534 11.127 -4.978 1.00 92.94 106 GLY A CA 1
ATOM 860 C C . GLY A 1 106 ? 2.285 10.815 -3.501 1.00 92.94 106 GLY A C 1
ATOM 861 O O . GLY A 1 106 ? 1.644 11.568 -2.765 1.00 92.94 106 GLY A O 1
ATOM 862 N N . ALA A 1 107 ? 2.787 9.661 -3.072 1.00 95.06 107 ALA A N 1
ATOM 863 C CA . ALA A 1 107 ? 2.632 9.156 -1.723 1.00 95.06 107 ALA A CA 1
ATOM 864 C C . ALA A 1 107 ? 3.518 9.915 -0.731 1.00 95.06 107 ALA A C 1
ATOM 866 O O . ALA A 1 107 ? 4.712 10.131 -0.963 1.00 95.06 107 ALA A O 1
ATOM 867 N N . CYS A 1 108 ? 2.942 10.307 0.402 1.00 94.19 108 CYS A N 1
ATOM 868 C CA . CYS A 1 108 ? 3.688 10.930 1.485 1.00 94.19 108 CYS A CA 1
ATOM 869 C C . CYS A 1 108 ? 4.375 9.872 2.367 1.00 94.19 108 CYS A C 1
ATOM 871 O O . CYS A 1 108 ? 4.047 8.686 2.339 1.00 94.19 108 CYS A O 1
ATOM 873 N N . LEU A 1 109 ? 5.321 10.310 3.203 1.00 94.69 109 LEU A N 1
ATOM 874 C CA . LEU A 1 109 ? 6.040 9.414 4.114 1.00 94.69 109 LEU A CA 1
ATOM 875 C C . LEU A 1 109 ? 5.098 8.692 5.095 1.00 94.69 109 LEU A C 1
ATOM 877 O O . LEU A 1 109 ? 5.337 7.534 5.412 1.00 94.69 109 LEU A O 1
ATOM 881 N N . MET A 1 110 ? 4.019 9.340 5.547 1.00 95.88 110 MET A N 1
ATOM 882 C CA . MET A 1 110 ? 3.055 8.712 6.463 1.00 95.88 110 MET A CA 1
ATOM 883 C C . MET A 1 110 ? 2.302 7.555 5.800 1.00 95.88 110 MET A C 1
ATOM 885 O O . MET A 1 110 ? 2.138 6.508 6.417 1.00 95.88 110 MET A O 1
ATOM 889 N N . GLN A 1 111 ? 1.943 7.689 4.519 1.00 96.38 111 GLN A N 1
ATOM 890 C CA . GLN A 1 111 ? 1.356 6.598 3.732 1.00 96.38 111 GLN A CA 1
ATOM 891 C C . GLN A 1 111 ? 2.335 5.431 3.570 1.00 96.38 111 GLN A C 1
ATOM 893 O O . GLN A 1 111 ? 1.953 4.278 3.747 1.00 96.38 111 GLN A O 1
ATOM 898 N N . MET A 1 112 ? 3.609 5.725 3.289 1.00 97.31 112 MET A N 1
ATOM 899 C CA . MET A 1 112 ? 4.651 4.696 3.191 1.00 97.31 112 MET A CA 1
ATOM 900 C C . MET A 1 112 ? 4.833 3.963 4.526 1.00 97.31 112 MET A C 1
ATOM 902 O O . MET A 1 112 ? 4.849 2.738 4.551 1.00 97.31 112 MET A O 1
ATOM 906 N N . LYS A 1 113 ? 4.898 4.694 5.647 1.00 97.44 113 LYS A N 1
ATOM 907 C CA . LYS A 1 113 ? 4.995 4.094 6.985 1.00 97.44 113 LYS A CA 1
ATOM 908 C C . LYS A 1 113 ? 3.782 3.226 7.307 1.00 97.44 113 LYS A C 1
ATOM 910 O O . LYS A 1 113 ? 3.967 2.110 7.767 1.00 97.44 113 LYS A O 1
ATOM 915 N N . LEU A 1 114 ? 2.566 3.690 7.005 1.00 97.88 114 LEU A N 1
ATOM 916 C CA . LEU A 1 114 ? 1.354 2.891 7.196 1.00 97.88 114 LEU A CA 1
ATOM 917 C C . LEU A 1 114 ? 1.401 1.589 6.386 1.00 97.88 114 LEU A C 1
ATOM 919 O O . LEU A 1 114 ? 1.073 0.534 6.918 1.00 97.88 114 LEU A O 1
ATOM 923 N N . LEU A 1 115 ? 1.807 1.657 5.113 1.00 98.31 115 LEU A N 1
ATOM 924 C CA . LEU A 1 115 ? 1.935 0.468 4.271 1.00 98.31 115 LEU A CA 1
ATOM 925 C C . LEU A 1 115 ? 2.977 -0.499 4.837 1.00 98.31 115 LEU A C 1
ATOM 927 O O . LEU A 1 115 ? 2.700 -1.686 4.947 1.00 98.31 115 LEU A O 1
ATOM 931 N N . ARG A 1 116 ? 4.145 0.007 5.240 1.00 98.31 116 ARG A N 1
ATOM 932 C CA . ARG A 1 116 ? 5.194 -0.781 5.898 1.00 98.31 116 ARG A CA 1
ATOM 933 C C . ARG A 1 116 ? 4.658 -1.473 7.151 1.00 98.31 116 ARG A C 1
ATOM 935 O O . ARG A 1 116 ? 4.804 -2.681 7.283 1.00 98.31 116 ARG A O 1
ATOM 942 N N . ASP A 1 117 ? 3.961 -0.741 8.016 1.00 98.31 117 ASP A N 1
ATOM 943 C CA . ASP A 1 117 ? 3.368 -1.295 9.237 1.00 98.31 117 ASP A CA 1
ATOM 944 C C . ASP A 1 117 ? 2.311 -2.373 8.918 1.00 98.31 117 ASP A C 1
ATOM 946 O O . ASP A 1 117 ? 2.276 -3.406 9.581 1.00 98.31 117 ASP A O 1
ATOM 950 N N . LEU A 1 118 ? 1.484 -2.177 7.883 1.00 98.38 118 LEU A N 1
ATOM 951 C CA . LEU A 1 118 ? 0.488 -3.162 7.442 1.00 98.38 118 LEU A CA 1
ATOM 952 C C . LEU A 1 118 ? 1.135 -4.444 6.917 1.00 98.38 118 LEU A C 1
ATOM 954 O O . LEU A 1 118 ? 0.698 -5.538 7.264 1.00 98.38 118 LEU A O 1
ATOM 958 N N . LEU A 1 119 ? 2.177 -4.314 6.099 1.00 98.19 119 LEU A N 1
ATOM 959 C CA . LEU A 1 119 ? 2.900 -5.453 5.537 1.00 98.19 119 LEU A CA 1
ATOM 960 C C . LEU A 1 119 ? 3.659 -6.241 6.611 1.00 98.19 119 LEU A C 1
ATOM 962 O O . LEU A 1 119 ? 3.729 -7.464 6.527 1.00 98.19 119 LEU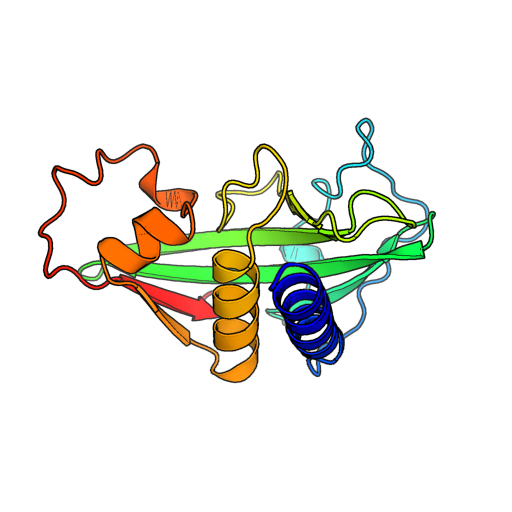 A O 1
A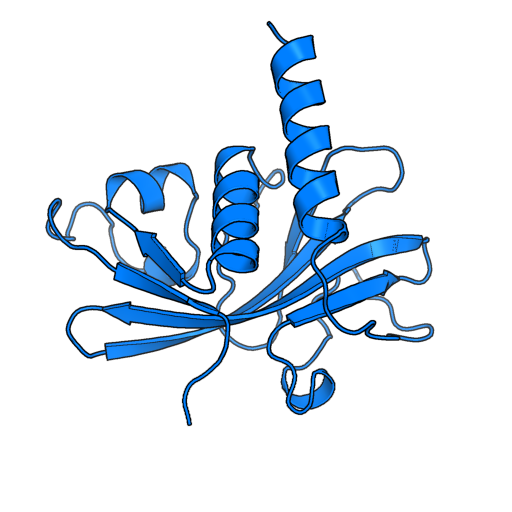TOM 966 N N . CYS A 1 120 ? 4.201 -5.561 7.625 1.00 97.25 120 CYS A N 1
ATOM 967 C CA . CYS A 1 120 ? 4.928 -6.204 8.719 1.00 97.25 120 CYS A CA 1
ATOM 968 C C . CYS A 1 120 ? 4.003 -6.868 9.744 1.00 97.25 120 CYS A C 1
ATOM 970 O O . CYS A 1 120 ? 4.295 -7.967 10.209 1.00 97.25 120 CYS A O 1
ATOM 972 N N . ASN A 1 121 ? 2.908 -6.201 10.112 1.00 97.94 121 ASN A N 1
ATOM 973 C CA . ASN A 1 121 ? 2.071 -6.626 11.234 1.00 97.94 121 ASN A CA 1
ATOM 974 C C . ASN A 1 121 ? 0.825 -7.403 10.797 1.00 97.94 121 ASN A C 1
ATOM 976 O O . ASN A 1 121 ? 0.133 -7.968 11.638 1.00 97.94 121 ASN A O 1
ATOM 980 N N . GLY A 1 122 ? 0.486 -7.391 9.505 1.00 97.94 122 GLY A N 1
ATOM 981 C CA . GLY A 1 122 ? -0.747 -7.974 8.975 1.00 97.94 122 GLY A CA 1
ATOM 982 C C . GLY A 1 122 ? -2.006 -7.157 9.282 1.00 97.94 122 GLY A C 1
ATOM 983 O O . GLY A 1 122 ? -3.023 -7.347 8.626 1.00 97.94 122 GLY A O 1
ATOM 984 N N . SER A 1 123 ? -1.955 -6.212 10.222 1.00 97.81 123 SER A N 1
ATOM 985 C CA . SER A 1 123 ? -3.050 -5.284 10.503 1.00 97.81 123 SER A CA 1
ATOM 986 C C . SER A 1 123 ? -2.558 -3.976 11.112 1.00 97.81 123 SER A C 1
ATOM 988 O O . SER A 1 123 ? -1.529 -3.951 11.789 1.00 97.81 123 SER A O 1
ATOM 990 N N . VAL A 1 124 ? -3.310 -2.894 10.912 1.00 97.69 124 VAL A N 1
ATOM 991 C CA . VAL A 1 124 ? -3.036 -1.579 11.500 1.00 97.69 124 VAL A CA 1
ATOM 992 C C . VAL A 1 124 ? -4.333 -0.879 11.878 1.00 97.69 124 VAL A C 1
ATOM 994 O O . VAL A 1 124 ? -5.221 -0.712 11.042 1.00 97.69 124 VAL A O 1
ATOM 997 N N . ASP A 1 125 ? -4.385 -0.380 13.110 1.00 96.94 125 ASP A N 1
ATOM 998 C CA . ASP A 1 125 ? -5.456 0.499 13.560 1.00 96.94 125 ASP A CA 1
ATOM 999 C C . ASP A 1 125 ? -5.290 1.919 13.002 1.00 96.94 125 ASP A C 1
ATOM 1001 O O . ASP A 1 125 ? -4.195 2.499 12.938 1.00 96.94 125 ASP A O 1
ATOM 1005 N N . LEU A 1 126 ? -6.421 2.482 12.602 1.00 93.94 126 LEU A N 1
ATOM 1006 C CA . LEU A 1 126 ? -6.590 3.811 12.059 1.00 93.94 126 LEU A CA 1
ATOM 1007 C C . LEU A 1 126 ? -7.464 4.629 13.000 1.00 93.94 126 LEU A C 1
ATOM 1009 O O . LEU A 1 126 ? -8.678 4.449 13.059 1.00 93.94 126 LEU A O 1
ATOM 1013 N N . THR A 1 127 ? -6.844 5.588 13.677 1.00 93.62 127 THR A N 1
ATOM 1014 C CA . THR A 1 127 ? -7.574 6.706 14.274 1.00 93.62 127 THR A CA 1
ATOM 1015 C C . THR A 1 127 ? -8.011 7.679 13.179 1.00 93.62 127 THR A C 1
ATOM 1017 O O . THR A 1 127 ? -7.404 7.739 12.103 1.00 93.62 127 THR A O 1
ATOM 1020 N N . VAL A 1 128 ? -9.016 8.510 13.463 1.00 90.12 128 VAL A N 1
ATOM 1021 C CA . VAL A 1 128 ? -9.455 9.578 12.545 1.00 90.12 128 VAL A CA 1
ATOM 1022 C C . VAL A 1 128 ? -8.303 10.516 12.155 1.00 90.12 128 VAL A C 1
ATOM 1024 O O . VAL A 1 128 ? -8.211 10.948 11.006 1.00 90.12 128 VAL A O 1
ATOM 1027 N N . GLU A 1 129 ? -7.384 10.804 13.078 1.00 91.00 129 GLU A N 1
ATOM 1028 C CA . GLU A 1 129 ? -6.175 11.589 12.798 1.00 91.00 129 GLU A CA 1
ATOM 1029 C C . GLU A 1 129 ? -5.270 10.891 11.775 1.00 91.00 129 GLU A C 1
ATOM 1031 O O . GLU A 1 129 ? -4.939 11.476 10.741 1.00 91.00 129 GLU A O 1
ATOM 1036 N N . LYS A 1 130 ? -4.961 9.606 11.990 1.00 92.12 130 LYS A N 1
ATOM 1037 C CA . LYS A 1 130 ? -4.121 8.820 11.077 1.00 92.12 130 LYS A CA 1
ATOM 1038 C C . LYS A 1 130 ? -4.745 8.708 9.686 1.00 92.12 130 LYS A C 1
ATOM 1040 O O . LYS A 1 130 ? -4.027 8.765 8.687 1.00 92.12 130 LYS A O 1
ATOM 1045 N N . MET A 1 131 ? -6.075 8.606 9.602 1.00 91.50 131 MET A N 1
ATOM 1046 C CA . MET A 1 131 ? -6.797 8.622 8.325 1.00 91.50 131 MET A CA 1
ATOM 1047 C C . MET A 1 131 ? -6.583 9.926 7.551 1.00 91.50 131 MET A C 1
ATOM 1049 O O . MET A 1 131 ? -6.327 9.880 6.346 1.00 91.50 131 MET A O 1
ATOM 1053 N N . ARG A 1 132 ? -6.654 11.077 8.235 1.00 89.12 132 ARG A N 1
ATOM 1054 C CA . ARG A 1 132 ? -6.426 12.400 7.628 1.00 89.12 132 ARG A CA 1
ATOM 1055 C C . ARG A 1 132 ? -4.993 12.538 7.127 1.00 89.12 132 ARG A C 1
ATOM 1057 O O . ARG A 1 132 ? -4.778 12.914 5.977 1.00 89.12 132 ARG A O 1
ATOM 1064 N N . GLU A 1 133 ? -4.015 12.191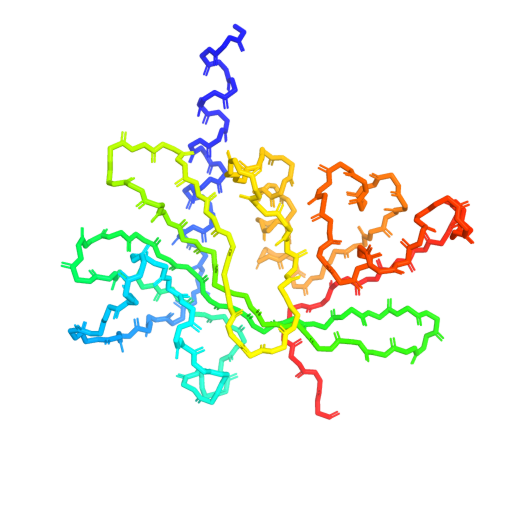 7.959 1.00 91.38 133 GLU A N 1
ATOM 1065 C CA . GLU A 1 133 ? -2.594 12.283 7.602 1.00 91.38 133 GLU A CA 1
ATOM 1066 C C . GLU A 1 133 ? -2.220 11.370 6.428 1.00 91.38 133 GLU A C 1
ATOM 1068 O O . GLU A 1 133 ? -1.419 11.745 5.565 1.00 91.38 133 GLU A O 1
ATOM 1073 N N . CYS A 1 134 ? -2.821 10.177 6.378 1.00 91.81 134 CYS A N 1
ATOM 1074 C CA . CYS A 1 134 ? -2.561 9.180 5.345 1.00 91.81 134 CYS A CA 1
ATOM 1075 C C . CYS A 1 134 ? -3.459 9.314 4.107 1.00 91.81 134 CYS A C 1
ATOM 1077 O O . CYS A 1 134 ? -3.273 8.542 3.168 1.00 91.81 134 CYS A O 1
ATOM 1079 N N . ARG A 1 135 ? -4.405 10.266 4.064 1.00 90.25 135 ARG A N 1
ATOM 1080 C CA . ARG A 1 135 ? -5.332 10.478 2.929 1.00 90.25 135 ARG A CA 1
ATOM 1081 C C . ARG A 1 135 ? -5.963 9.161 2.456 1.00 90.25 135 ARG A C 1
ATOM 1083 O O . ARG A 1 135 ? -5.705 8.684 1.347 1.00 90.25 135 ARG A O 1
ATOM 1090 N N . ILE A 1 136 ? -6.675 8.515 3.372 1.00 89.12 136 ILE A N 1
ATOM 1091 C CA . ILE A 1 136 ? -7.217 7.170 3.188 1.00 89.12 136 ILE A CA 1
ATOM 1092 C C . ILE A 1 136 ? -8.403 7.169 2.210 1.00 89.12 136 ILE A C 1
ATOM 1094 O O . ILE A 1 136 ? -9.455 7.734 2.495 1.00 89.12 136 ILE A O 1
ATOM 1098 N N . GLY A 1 137 ? -8.244 6.436 1.104 1.00 81.00 137 GLY A N 1
ATOM 1099 C CA . GLY A 1 137 ? -9.113 6.496 -0.077 1.00 81.00 137 GLY A CA 1
ATOM 1100 C C . GLY A 1 137 ? -10.541 5.985 0.110 1.00 81.00 137 GLY A C 1
ATOM 1101 O O . GLY A 1 137 ? -11.455 6.443 -0.572 1.00 81.00 137 GLY A O 1
ATOM 1102 N N . TYR A 1 138 ? -10.774 5.043 1.030 1.00 78.31 138 TYR A N 1
ATOM 1103 C CA . TYR A 1 138 ? -12.101 4.427 1.181 1.00 78.31 138 TYR A CA 1
ATOM 1104 C C . TYR A 1 138 ? -13.098 5.255 1.987 1.00 78.31 138 TYR A C 1
ATOM 1106 O O . TYR A 1 138 ? -14.294 4.959 1.961 1.00 78.31 138 TYR A O 1
ATOM 1114 N N . ARG A 1 139 ? -12.625 6.299 2.675 1.00 72.44 139 ARG A N 1
ATOM 1115 C CA . ARG A 1 139 ? -13.471 7.226 3.428 1.00 72.44 139 ARG A CA 1
ATOM 1116 C C . ARG A 1 139 ? -13.595 8.599 2.786 1.00 72.44 139 ARG A C 1
ATOM 1118 O O . ARG A 1 139 ? -14.320 9.402 3.342 1.00 72.44 139 ARG A O 1
ATOM 1125 N N . ASP A 1 140 ? -12.993 8.887 1.633 1.00 58.78 140 ASP A N 1
ATOM 1126 C CA . ASP A 1 140 ? -13.076 10.237 1.042 1.00 58.78 140 ASP A CA 1
ATOM 1127 C C . ASP A 1 140 ? -14.487 10.646 0.577 1.00 58.78 140 ASP A C 1
ATOM 1129 O O . ASP A 1 140 ? -14.749 11.825 0.350 1.00 58.78 140 ASP A O 1
ATOM 1133 N N . PHE A 1 141 ? -15.434 9.705 0.498 1.00 51.94 141 PHE A N 1
ATOM 1134 C CA . PHE A 1 141 ? -16.863 10.011 0.330 1.00 51.94 141 PHE A CA 1
ATOM 1135 C C . PHE A 1 141 ? -17.590 10.309 1.651 1.00 51.94 141 PHE A C 1
ATOM 1137 O O . PHE A 1 141 ? -18.739 10.747 1.645 1.00 51.94 141 PHE A O 1
ATOM 1144 N N . LEU A 1 142 ? -16.943 10.052 2.786 1.00 58.97 142 LEU A N 1
ATOM 1145 C CA . LEU A 1 142 ? -17.429 10.363 4.120 1.00 58.97 142 LEU A CA 1
ATOM 1146 C C . LEU A 1 142 ? -16.719 11.632 4.582 1.00 58.97 142 LEU A C 1
ATOM 1148 O O . LEU A 1 142 ? -15.496 11.692 4.660 1.00 58.97 142 LEU A O 1
ATOM 1152 N N . GLU A 1 143 ? -17.487 12.657 4.928 1.00 68.75 143 GLU A N 1
ATOM 1153 C CA . GLU A 1 143 ? -16.923 13.831 5.584 1.00 68.75 143 GLU A CA 1
ATOM 1154 C C . GLU A 1 143 ? -16.263 13.369 6.893 1.00 68.75 143 GLU A C 1
ATOM 1156 O O . GLU A 1 143 ? -16.956 13.039 7.855 1.00 68.75 143 GLU A O 1
ATOM 1161 N N . LEU A 1 144 ? -14.923 13.317 6.936 1.00 75.12 144 LEU A N 1
ATOM 1162 C CA . LEU A 1 144 ? -14.159 12.875 8.116 1.00 75.12 144 LEU A CA 1
ATOM 1163 C C . LEU A 1 144 ? -14.465 13.718 9.369 1.00 75.12 144 LEU A C 1
ATOM 1165 O O . LEU A 1 144 ? -14.096 13.345 10.479 1.00 75.12 144 LEU A O 1
ATOM 1169 N N . GLU A 1 145 ? -15.102 14.874 9.194 1.00 76.00 145 GLU A N 1
ATOM 1170 C CA . GLU A 1 145 ? -15.607 15.754 10.250 1.00 76.00 145 GLU A CA 1
ATOM 1171 C C . GLU A 1 145 ? -16.883 15.218 10.919 1.00 76.00 145 GLU A C 1
ATOM 1173 O O . GLU A 1 145 ? -17.168 15.563 12.061 1.00 76.00 145 GLU A O 1
ATOM 1178 N N . LYS A 1 146 ? -17.636 14.353 10.231 1.00 82.44 146 LYS A N 1
ATOM 1179 C CA . LYS A 1 146 ? -18.857 13.702 10.734 1.00 82.44 146 LYS A CA 1
ATOM 1180 C C . LYS A 1 146 ? -18.586 12.369 11.432 1.00 82.44 146 LYS A C 1
ATOM 1182 O O . LYS A 1 146 ? -19.506 11.773 11.986 1.00 82.44 146 LYS A O 1
ATOM 1187 N N . ILE A 1 147 ? -17.352 11.876 11.372 1.00 84.50 147 ILE A N 1
ATOM 1188 C CA . ILE A 1 147 ? -16.947 10.637 12.033 1.00 84.50 147 ILE A CA 1
ATOM 1189 C C . ILE A 1 147 ? -16.640 10.942 13.503 1.00 84.50 147 ILE A C 1
ATOM 1191 O O . ILE A 1 147 ? -16.002 11.951 13.803 1.00 84.50 147 ILE A O 1
ATOM 1195 N N . ASP A 1 148 ? -17.059 10.055 14.412 1.00 87.44 148 ASP A N 1
ATOM 1196 C CA . ASP A 1 148 ? -16.650 10.120 15.818 1.00 87.44 148 ASP A CA 1
ATOM 1197 C C . ASP A 1 148 ? -15.110 10.175 15.905 1.00 87.44 148 ASP A C 1
ATOM 1199 O O . ASP A 1 148 ? -14.450 9.249 15.418 1.00 87.44 148 ASP A O 1
ATOM 1203 N N . PRO A 1 149 ? -14.513 11.225 16.502 1.00 87.44 149 PRO A N 1
ATOM 1204 C CA . PRO A 1 149 ? -13.061 11.366 16.602 1.00 87.44 149 PRO A CA 1
ATOM 1205 C C . PRO A 1 149 ? -12.380 10.205 17.340 1.00 87.44 149 PRO A C 1
ATOM 1207 O O . PRO A 1 149 ? -11.189 9.983 17.128 1.00 87.44 149 PRO A O 1
ATOM 1210 N N . ASN A 1 150 ? -13.119 9.456 18.165 1.00 89.12 150 ASN A N 1
ATOM 1211 C CA . ASN A 1 150 ? -12.624 8.278 18.877 1.00 89.12 150 ASN A CA 1
ATOM 1212 C C . ASN A 1 150 ? -12.857 6.967 18.119 1.00 89.12 150 ASN A C 1
ATOM 1214 O O . ASN A 1 150 ? -12.506 5.901 18.624 1.00 89.12 150 ASN A O 1
ATOM 1218 N N . SER A 1 151 ? -13.471 7.016 16.935 1.00 90.00 151 SER A N 1
ATOM 1219 C CA . SER A 1 151 ? -13.628 5.821 16.115 1.00 90.00 151 SER A CA 1
ATOM 1220 C C . SER A 1 151 ? -12.270 5.283 15.678 1.00 90.00 151 SER A C 1
ATOM 1222 O O . SER A 1 151 ? -11.333 6.030 15.369 1.00 90.00 151 SER A O 1
ATOM 1224 N N . ILE A 1 152 ? -12.192 3.958 15.664 1.00 93.62 152 ILE A N 1
ATOM 1225 C CA . ILE A 1 152 ? -11.037 3.212 15.199 1.00 93.62 152 ILE A CA 1
ATOM 1226 C C . ILE A 1 152 ? -11.536 2.273 14.116 1.00 93.62 152 ILE A C 1
ATOM 1228 O O . ILE A 1 152 ? -12.463 1.494 14.343 1.00 93.62 152 ILE A O 1
ATOM 1232 N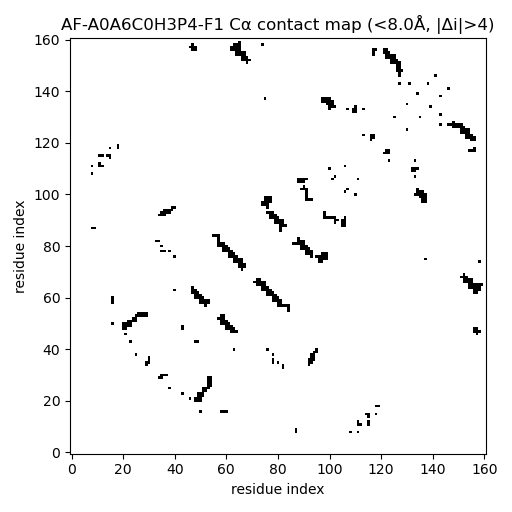 N . ASP A 1 153 ? -10.904 2.359 12.953 1.00 94.31 153 ASP A N 1
ATOM 1233 C CA . ASP A 1 153 ? -10.987 1.298 11.959 1.00 94.31 153 ASP A CA 1
ATOM 1234 C C . ASP A 1 153 ? -9.732 0.448 12.029 1.00 94.31 153 ASP A C 1
ATOM 1236 O O . ASP A 1 153 ? -8.656 0.958 12.327 1.00 94.31 153 ASP A O 1
ATOM 1240 N N . THR A 1 154 ? -9.837 -0.819 11.655 1.00 96.31 154 THR A N 1
ATOM 1241 C CA . THR A 1 154 ? -8.665 -1.686 11.515 1.00 96.31 154 THR A CA 1
ATOM 1242 C C . THR A 1 154 ? -8.525 -2.087 10.055 1.00 96.31 154 THR A C 1
ATOM 1244 O O . THR A 1 154 ? -9.441 -2.678 9.482 1.00 96.31 154 THR A O 1
ATOM 1247 N N . ILE A 1 155 ? -7.383 -1.765 9.441 1.00 95.94 155 ILE A N 1
ATOM 1248 C CA . ILE A 1 155 ? -7.003 -2.345 8.150 1.00 95.94 155 ILE A CA 1
ATOM 1249 C C . ILE A 1 155 ? -6.344 -3.687 8.427 1.00 95.94 155 ILE A C 1
ATOM 1251 O O . ILE A 1 155 ? -5.426 -3.760 9.240 1.00 95.94 155 ILE A O 1
ATOM 1255 N N . ILE A 1 156 ? -6.766 -4.724 7.718 1.00 97.56 156 ILE A N 1
ATOM 1256 C CA . ILE A 1 156 ? -6.203 -6.070 7.781 1.00 97.56 156 ILE A CA 1
ATOM 1257 C C . ILE A 1 156 ? -5.702 -6.441 6.387 1.00 97.56 156 ILE A C 1
ATOM 1259 O O . ILE A 1 156 ? -6.360 -6.171 5.381 1.00 97.56 156 ILE A O 1
ATOM 1263 N N . LEU A 1 157 ? -4.511 -7.024 6.317 1.00 97.50 157 LEU A N 1
ATOM 1264 C CA . LEU A 1 157 ? -3.929 -7.546 5.092 1.00 97.50 157 LEU A CA 1
ATOM 1265 C C . LEU A 1 157 ? -4.633 -8.855 4.722 1.00 97.50 157 LEU A C 1
ATOM 1267 O O . LEU A 1 157 ? -4.702 -9.784 5.523 1.00 97.50 157 LEU A O 1
ATOM 1271 N N . GLY A 1 158 ? -5.112 -8.932 3.486 1.00 96.44 158 GLY A N 1
ATOM 1272 C CA . GLY A 1 158 ? -5.922 -10.036 2.991 1.00 96.44 158 GLY A CA 1
ATOM 1273 C C . GLY A 1 158 ? -7.418 -9.758 3.018 1.00 96.44 158 GLY A C 1
ATOM 1274 O O . GLY A 1 158 ? -7.898 -8.788 3.600 1.00 96.44 158 GLY A O 1
ATOM 1275 N N . TRP A 1 159 ? -8.152 -10.607 2.309 1.00 93.81 159 TRP A N 1
ATOM 1276 C CA . TRP A 1 159 ? -9.607 -10.645 2.362 1.00 93.81 159 TRP A CA 1
ATOM 1277 C C . TRP A 1 159 ? -10.003 -11.875 3.152 1.00 93.81 159 TRP A C 1
ATOM 1279 O O . TRP A 1 159 ? -9.541 -12.967 2.836 1.00 93.81 159 TRP A O 1
ATOM 1289 N N . SER A 1 160 ? -10.855 -11.690 4.153 1.00 87.31 160 SER A N 1
ATOM 1290 C CA . SER A 1 160 ? -11.529 -12.815 4.789 1.00 87.31 160 SER A CA 1
ATOM 1291 C C . SER A 1 160 ? -12.561 -13.434 3.842 1.00 87.31 160 SER A C 1
ATOM 1293 O O . SER A 1 160 ? -13.192 -12.715 3.050 1.00 87.31 160 SER A O 1
ATOM 1295 N N . ASP A 1 161 ? -12.690 -14.760 3.921 1.00 75.69 161 ASP A N 1
ATOM 1296 C CA . ASP A 1 161 ? -13.722 -15.551 3.239 1.00 75.69 161 ASP A CA 1
ATOM 1297 C C . ASP A 1 161 ? -15.138 -15.213 3.732 1.00 75.69 161 ASP A C 1
ATOM 1299 O O . ASP A 1 161 ? -15.311 -14.935 4.947 1.00 75.69 161 ASP A O 1
#

Organism: NCBI:txid1070528

Secondary structure (DSSP, 8-state):
-HHHHHHHHHHHHHHHHHS---B---TT---TTS------GGGGTT-SEEEEE-TT--EEEEEEEEEEETTEEEEEEEEEEESSTTS--EEEE-SSSB-SB--TTS--HHHHHHHHHHHHHSEEEEEHHHHHHHTBGGGTTS-TTSS-TT-EEEEEES---

Solvent-accessible surface area (backbone atoms only — not comparable to full-atom values): 9005 Å² total; per-residue (Å²): 113,72,65,56,56,55,52,50,44,50,52,45,50,48,55,47,73,62,50,93,57,53,78,48,85,62,65,87,58,75,39,95,85,70,45,67,29,82,72,56,77,71,80,47,59,93,49,38,46,32,30,38,52,44,76,83,67,32,50,35,38,38,35,35,26,25,36,40,46,96,89,44,77,46,71,30,25,31,25,42,30,46,70,44,90,91,50,96,40,29,34,53,32,43,69,57,69,38,32,62,44,58,30,85,96,33,55,51,66,60,39,48,49,52,51,33,46,28,72,74,63,41,43,42,80,34,44,51,65,55,36,62,74,32,38,38,40,78,46,70,89,47,65,76,86,78,48,64,74,85,45,63,34,37,40,31,62,25,73,84,132

Sequence (161 aa):
MYEDKAQERMIVLDEIFQTNCPELDIGERSGWTSYIDFIKPDELGEAHVMKGKDVTSRKFIVFKSEVQTNGNKVRLFTTFFQRYNSELVYHSAGHYGTNMFLTSGGACLMQMKLLRDLLCNGSVDLTVEKMRECRIGYRDFLELEKIDPNSIDTIILGWSD